Protein AF-B9TQN5-F1 (afdb_monomer_lite)

Structure (mmCIF, N/CA/C/O backbone):
data_AF-B9TQN5-F1
#
_entry.id   AF-B9TQN5-F1
#
loop_
_atom_site.group_PDB
_atom_site.id
_atom_site.type_symbol
_atom_site.label_atom_id
_atom_site.label_alt_id
_atom_site.label_comp_id
_atom_site.label_asym_id
_atom_site.label_entity_id
_atom_site.label_seq_id
_atom_site.pdbx_PDB_ins_code
_atom_site.Cartn_x
_atom_site.Cartn_y
_atom_site.Cartn_z
_atom_site.occupancy
_atom_site.B_iso_or_equiv
_atom_site.auth_seq_id
_atom_site.auth_comp_id
_atom_site.auth_asym_id
_atom_site.auth_atom_id
_atom_site.pdbx_PDB_model_num
ATOM 1 N N . MET A 1 1 ? 14.948 -3.535 -18.218 1.00 83.00 1 MET A N 1
ATOM 2 C CA . MET A 1 1 ? 16.090 -3.108 -19.067 1.00 83.00 1 MET A CA 1
ATOM 3 C C . MET A 1 1 ? 17.230 -4.094 -18.855 1.00 83.00 1 MET A C 1
ATOM 5 O O . MET A 1 1 ? 17.219 -4.751 -17.826 1.00 83.00 1 MET A O 1
ATOM 9 N N . ARG A 1 2 ? 18.187 -4.229 -19.776 1.00 84.50 2 ARG A N 1
ATOM 10 C CA . ARG A 1 2 ? 19.419 -4.992 -19.514 1.00 84.50 2 ARG A CA 1
ATOM 11 C C . ARG A 1 2 ? 20.577 -4.041 -19.217 1.00 84.50 2 ARG A C 1
ATOM 13 O O . ARG A 1 2 ? 20.604 -2.950 -19.781 1.00 84.50 2 ARG A O 1
ATOM 20 N N . TYR A 1 3 ? 21.504 -4.448 -18.359 1.00 86.38 3 TYR A N 1
ATOM 21 C CA . TYR A 1 3 ? 22.725 -3.712 -18.038 1.00 86.38 3 TYR A CA 1
ATOM 22 C C . TYR A 1 3 ? 23.927 -4.662 -17.999 1.00 86.38 3 TYR A C 1
ATOM 24 O O . TYR A 1 3 ? 23.761 -5.867 -17.809 1.00 86.38 3 TYR A O 1
ATOM 32 N N . THR A 1 4 ? 25.128 -4.123 -18.201 1.00 81.00 4 THR A N 1
ATOM 33 C CA . THR A 1 4 ? 26.372 -4.883 -18.051 1.00 81.00 4 THR A CA 1
ATOM 34 C C . THR A 1 4 ? 26.763 -4.894 -16.581 1.00 81.00 4 THR A C 1
ATOM 36 O O . THR A 1 4 ? 26.950 -3.829 -15.987 1.00 81.00 4 THR A O 1
ATOM 39 N N . ASP A 1 5 ? 26.875 -6.074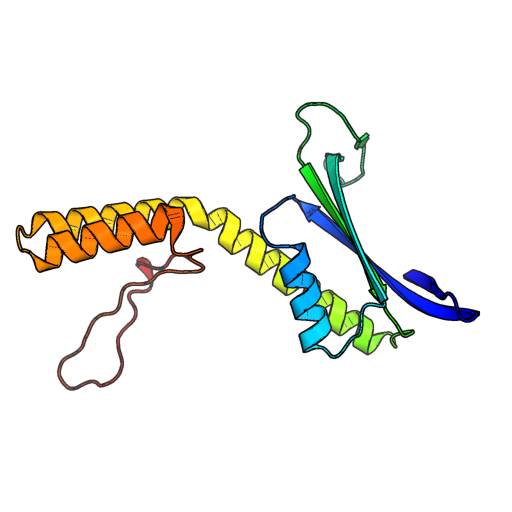 -15.982 1.00 77.31 5 ASP A N 1
ATOM 40 C CA . ASP A 1 5 ? 27.309 -6.197 -14.597 1.00 77.31 5 ASP A CA 1
ATOM 41 C C . ASP A 1 5 ? 28.820 -5.922 -14.440 1.00 77.31 5 ASP A C 1
ATOM 43 O O . ASP A 1 5 ? 29.579 -5.814 -15.407 1.00 77.31 5 ASP A O 1
ATOM 47 N N . GLY A 1 6 ? 29.287 -5.825 -13.191 1.00 70.25 6 GLY A N 1
ATOM 48 C CA . GLY A 1 6 ? 30.711 -5.637 -12.883 1.00 70.25 6 GLY A CA 1
ATOM 49 C C . GLY A 1 6 ? 31.612 -6.822 -13.270 1.00 70.25 6 GLY A C 1
ATOM 50 O O . GLY A 1 6 ? 32.816 -6.764 -13.030 1.00 70.25 6 GLY A O 1
ATOM 51 N N . ARG A 1 7 ? 31.049 -7.898 -13.837 1.00 72.44 7 ARG A N 1
ATOM 52 C CA . ARG A 1 7 ? 31.740 -9.106 -14.308 1.00 72.44 7 ARG A CA 1
ATOM 53 C C . ARG A 1 7 ? 31.661 -9.264 -15.835 1.00 72.44 7 ARG A C 1
ATOM 55 O O . ARG A 1 7 ? 32.038 -10.318 -16.342 1.00 72.44 7 ARG A O 1
ATOM 62 N N . CYS A 1 8 ? 31.222 -8.232 -16.564 1.00 63.06 8 CYS A N 1
ATOM 63 C CA . CYS A 1 8 ? 31.017 -8.235 -18.019 1.00 63.06 8 CYS A CA 1
ATOM 64 C C . CYS A 1 8 ? 29.928 -9.208 -18.523 1.00 63.06 8 CYS A C 1
ATOM 66 O O . CYS A 1 8 ? 29.886 -9.514 -19.716 1.00 63.06 8 CYS A O 1
ATOM 68 N N . GLY A 1 9 ? 29.043 -9.680 -17.645 1.00 76.75 9 GLY A N 1
ATOM 69 C CA . GLY A 1 9 ? 27.816 -10.393 -17.987 1.00 76.75 9 GLY A CA 1
ATOM 70 C C . GLY A 1 9 ? 26.654 -9.435 -18.257 1.00 76.75 9 GLY A C 1
ATOM 71 O O . GLY A 1 9 ? 26.669 -8.275 -17.845 1.00 76.75 9 GLY A O 1
ATOM 72 N N . MET A 1 10 ? 25.635 -9.916 -18.971 1.00 84.44 10 MET A N 1
ATOM 73 C CA . MET A 1 10 ? 24.363 -9.202 -19.109 1.00 84.44 10 MET A CA 1
ATOM 74 C C . MET A 1 10 ? 23.461 -9.563 -17.930 1.00 84.44 10 MET A C 1
ATOM 76 O O . MET A 1 10 ? 23.304 -10.742 -17.622 1.00 84.44 10 MET A O 1
ATOM 80 N N . SER A 1 11 ? 22.844 -8.555 -17.321 1.00 88.81 11 SER A N 1
ATOM 81 C CA . SER A 1 11 ? 21.907 -8.714 -16.207 1.00 88.81 11 SER A CA 1
ATOM 82 C C . SER A 1 11 ? 20.676 -7.836 -16.407 1.00 88.81 11 SER A C 1
ATOM 84 O O . SER A 1 11 ? 20.688 -6.868 -17.173 1.00 88.81 11 SER A O 1
ATOM 86 N N . THR A 1 12 ? 19.583 -8.157 -15.720 1.00 92.75 12 THR A N 1
ATOM 87 C CA . THR A 1 12 ? 18.345 -7.376 -15.795 1.00 92.75 12 THR A CA 1
ATOM 88 C C . THR A 1 12 ? 18.325 -6.251 -14.752 1.00 92.75 12 THR A C 1
ATOM 90 O O . THR A 1 12 ? 18.679 -6.437 -13.594 1.00 92.75 12 THR A O 1
ATOM 93 N N . ALA A 1 13 ? 17.871 -5.065 -15.152 1.00 93.25 13 ALA A N 1
ATOM 94 C CA . ALA A 1 13 ? 17.567 -3.935 -14.279 1.00 93.25 13 ALA A CA 1
ATOM 95 C C . ALA A 1 13 ? 16.072 -3.594 -14.349 1.00 93.25 13 ALA A C 1
ATOM 97 O O . ALA A 1 13 ? 15.497 -3.475 -15.443 1.00 93.25 13 ALA A O 1
ATOM 98 N N . LEU A 1 14 ? 15.463 -3.400 -13.181 1.00 94.12 14 LEU A N 1
ATOM 99 C CA . LEU A 1 14 ? 14.068 -3.011 -13.008 1.00 94.12 14 LEU A CA 1
ATOM 100 C C . LEU A 1 14 ? 14.010 -1.607 -12.403 1.00 94.12 14 LEU A C 1
ATOM 102 O O . LEU A 1 14 ? 14.505 -1.387 -11.303 1.00 94.12 14 LEU A O 1
ATOM 106 N N . LEU A 1 15 ? 13.400 -0.670 -13.127 1.00 94.88 15 LEU A N 1
ATOM 107 C CA . LEU A 1 15 ? 13.085 0.662 -12.621 1.00 94.88 15 LEU A CA 1
ATOM 108 C C . LEU A 1 15 ? 11.593 0.712 -12.302 1.00 94.88 15 LEU A C 1
ATOM 110 O O . LEU A 1 15 ? 10.765 0.493 -13.186 1.00 94.88 15 LEU A O 1
ATOM 114 N N . ILE A 1 16 ? 11.275 0.998 -11.048 1.00 94.19 16 ILE A N 1
ATOM 115 C CA . ILE A 1 16 ? 9.917 1.107 -10.533 1.00 94.19 16 ILE A CA 1
ATOM 116 C C . ILE A 1 16 ? 9.672 2.580 -10.225 1.00 94.19 16 ILE A C 1
ATOM 118 O O . ILE A 1 16 ? 10.462 3.203 -9.516 1.00 94.19 16 ILE A O 1
ATOM 122 N N . LEU A 1 17 ? 8.595 3.127 -10.784 1.00 93.00 17 LEU A N 1
ATOM 123 C CA . LEU A 1 17 ? 8.129 4.480 -10.506 1.00 93.00 17 LEU A CA 1
ATOM 124 C C . LEU A 1 17 ? 6.773 4.363 -9.826 1.00 93.00 17 LEU A C 1
ATOM 126 O O . LEU A 1 17 ? 5.869 3.735 -10.380 1.00 93.00 17 LEU A O 1
ATOM 130 N N . ASN A 1 18 ? 6.647 4.941 -8.641 1.00 91.56 18 ASN A N 1
ATOM 131 C CA . ASN A 1 18 ? 5.419 4.915 -7.861 1.00 91.56 18 ASN A CA 1
ATOM 132 C C . ASN A 1 18 ? 5.223 6.264 -7.168 1.00 91.56 18 ASN A C 1
ATOM 134 O O . ASN A 1 18 ? 6.195 6.974 -6.928 1.00 91.56 18 ASN A O 1
ATOM 138 N N . GLU A 1 19 ? 3.989 6.605 -6.809 1.00 91.06 19 GLU A N 1
ATOM 139 C CA . GLU A 1 19 ? 3.752 7.687 -5.847 1.00 91.06 19 GLU A CA 1
ATOM 140 C C . GLU A 1 19 ? 4.488 7.375 -4.535 1.00 91.06 19 GLU A C 1
ATOM 142 O O . GLU A 1 19 ? 4.603 6.204 -4.150 1.00 91.06 19 GLU A O 1
ATOM 147 N N . ASP A 1 20 ? 5.057 8.389 -3.886 1.00 91.06 20 ASP A N 1
ATOM 148 C CA . ASP A 1 20 ? 5.781 8.175 -2.638 1.00 91.06 20 ASP A CA 1
ATOM 149 C C . ASP A 1 20 ? 4.820 7.767 -1.519 1.00 91.06 20 ASP A C 1
ATOM 151 O O . ASP A 1 20 ? 3.834 8.443 -1.237 1.00 91.06 20 ASP A O 1
ATOM 155 N N . MET A 1 21 ? 5.108 6.626 -0.900 1.00 89.25 21 MET A N 1
ATOM 156 C CA . MET A 1 21 ? 4.351 6.099 0.228 1.00 89.25 21 MET A CA 1
ATOM 157 C C . MET A 1 21 ? 5.257 5.209 1.091 1.00 89.25 21 MET A C 1
ATOM 159 O O . MET A 1 21 ? 6.270 4.688 0.603 1.00 89.25 21 MET A O 1
ATOM 163 N N . PRO A 1 22 ? 4.911 5.006 2.373 1.00 86.19 22 PRO A N 1
ATOM 164 C CA . PRO A 1 22 ? 5.699 4.176 3.275 1.00 86.19 22 PRO A CA 1
ATOM 165 C C . PRO A 1 22 ? 5.905 2.737 2.766 1.00 86.19 22 PRO A C 1
ATOM 167 O O . PRO A 1 22 ? 5.066 2.168 2.070 1.00 86.19 22 PRO A O 1
ATOM 170 N N . TYR A 1 23 ? 7.028 2.129 3.159 1.00 84.81 23 TYR A N 1
ATOM 171 C CA . TYR A 1 23 ? 7.340 0.695 3.003 1.00 84.81 23 TYR A CA 1
ATOM 172 C C . TYR A 1 23 ? 7.526 0.149 1.574 1.00 84.81 23 TYR A C 1
ATOM 174 O O . TYR A 1 23 ? 7.711 -1.060 1.410 1.00 84.81 23 TYR A O 1
ATOM 182 N N . LEU A 1 24 ? 7.542 0.990 0.533 1.00 89.44 24 LEU A N 1
ATOM 183 C CA . LEU A 1 24 ? 7.697 0.532 -0.858 1.00 89.44 24 LEU A CA 1
ATOM 184 C C . LEU A 1 24 ? 8.980 -0.272 -1.103 1.00 89.44 24 LEU A C 1
ATOM 186 O O . LEU A 1 24 ? 8.928 -1.376 -1.644 1.00 89.44 24 LEU A O 1
ATOM 190 N N . VAL A 1 25 ? 10.134 0.272 -0.703 1.00 91.19 25 VAL A N 1
ATOM 191 C CA . VAL A 1 25 ? 11.446 -0.336 -0.982 1.00 91.19 25 VAL A CA 1
ATOM 192 C C . VAL A 1 25 ? 11.539 -1.727 -0.355 1.00 91.19 25 VAL A C 1
ATOM 194 O O . VAL A 1 25 ? 11.867 -2.692 -1.048 1.00 91.19 25 VAL A O 1
ATOM 197 N N . ASP A 1 26 ? 11.186 -1.849 0.926 1.00 91.44 26 ASP A N 1
ATOM 198 C CA . ASP A 1 26 ? 11.200 -3.129 1.636 1.00 91.44 26 ASP A CA 1
ATOM 199 C C . ASP A 1 26 ? 10.225 -4.128 1.012 1.00 91.44 26 ASP A C 1
ATOM 201 O O . ASP A 1 26 ? 10.571 -5.295 0.811 1.00 91.44 26 ASP A O 1
ATOM 205 N N . SER A 1 27 ? 9.040 -3.664 0.613 1.00 92.31 27 SER A N 1
ATOM 206 C CA . SER A 1 27 ? 8.035 -4.506 -0.033 1.00 92.31 27 SER A CA 1
ATOM 207 C C . SER A 1 27 ? 8.526 -5.051 -1.383 1.00 92.31 27 SER A C 1
ATOM 209 O O . SER A 1 27 ? 8.358 -6.240 -1.671 1.00 92.31 27 SER A O 1
ATOM 211 N N . PHE A 1 28 ? 9.218 -4.240 -2.191 1.00 94.00 28 PHE A N 1
ATOM 212 C CA . PHE A 1 28 ? 9.834 -4.698 -3.442 1.00 94.00 28 PHE A CA 1
ATOM 213 C C . PHE A 1 28 ? 10.978 -5.685 -3.201 1.00 94.00 28 PHE A C 1
ATOM 215 O O . PHE A 1 28 ? 11.062 -6.713 -3.879 1.00 94.00 28 PHE A O 1
ATOM 222 N N . VAL A 1 29 ? 11.827 -5.430 -2.203 1.00 93.44 29 VAL A N 1
ATOM 223 C CA . VAL A 1 29 ? 12.894 -6.360 -1.804 1.00 93.44 29 VAL A CA 1
ATOM 224 C C . VAL A 1 29 ? 12.308 -7.697 -1.346 1.00 93.44 29 VAL A C 1
ATOM 226 O O . VAL A 1 29 ? 12.810 -8.759 -1.724 1.00 93.44 29 VAL A O 1
ATOM 229 N N . MET A 1 30 ? 11.221 -7.679 -0.574 1.00 92.38 30 MET A N 1
ATOM 230 C CA . MET A 1 30 ? 10.516 -8.889 -0.152 1.00 92.38 30 MET A CA 1
ATOM 231 C C . MET A 1 30 ? 9.896 -9.642 -1.333 1.00 92.38 30 MET A C 1
ATOM 233 O O . MET A 1 30 ? 9.986 -10.872 -1.378 1.00 92.38 30 MET A O 1
ATOM 237 N N . ALA A 1 31 ? 9.317 -8.937 -2.309 1.00 93.75 31 ALA A N 1
ATOM 238 C CA . ALA A 1 31 ? 8.774 -9.544 -3.522 1.00 93.75 31 ALA A CA 1
ATOM 239 C C . ALA A 1 31 ? 9.861 -10.265 -4.337 1.00 93.75 31 ALA A C 1
ATOM 241 O O . ALA A 1 31 ? 9.677 -11.427 -4.709 1.00 93.75 31 ALA A O 1
ATOM 242 N N . LEU A 1 32 ? 11.018 -9.618 -4.528 1.00 93.62 32 LEU A N 1
ATOM 243 C CA . LEU A 1 32 ? 12.192 -10.201 -5.187 1.00 93.62 32 LEU A CA 1
ATOM 244 C C . LEU A 1 32 ? 12.666 -11.466 -4.460 1.00 93.62 32 LEU A C 1
ATOM 246 O O . LEU A 1 32 ? 12.764 -12.538 -5.062 1.00 93.62 32 LEU A O 1
ATOM 250 N N . ARG A 1 33 ? 12.846 -11.384 -3.133 1.00 92.56 33 ARG A N 1
ATOM 251 C CA . ARG A 1 33 ? 13.241 -12.531 -2.296 1.00 92.56 33 ARG A CA 1
ATOM 252 C C . ARG A 1 33 ? 12.248 -13.687 -2.383 1.00 92.56 33 ARG A C 1
ATOM 254 O O . ARG A 1 33 ? 12.660 -14.841 -2.473 1.00 92.56 33 ARG A O 1
ATOM 261 N N . ARG A 1 34 ? 10.941 -13.405 -2.392 1.00 91.56 34 ARG A N 1
ATOM 262 C CA . ARG A 1 34 ? 9.893 -14.433 -2.502 1.00 91.56 34 ARG A CA 1
ATOM 263 C C . ARG A 1 34 ? 9.913 -15.140 -3.858 1.00 91.56 34 ARG A C 1
ATOM 265 O O . ARG A 1 34 ? 9.512 -16.297 -3.928 1.00 91.56 34 ARG A O 1
ATOM 272 N N . GLN A 1 35 ? 10.364 -14.469 -4.917 1.00 90.62 35 GLN A N 1
ATOM 273 C CA . GLN A 1 35 ? 10.602 -15.077 -6.233 1.00 90.62 35 GLN A CA 1
ATOM 274 C C . GLN A 1 35 ? 11.997 -15.694 -6.377 1.00 90.62 35 GLN A C 1
ATOM 276 O O . GLN A 1 35 ? 12.315 -16.204 -7.441 1.00 90.62 35 GLN A O 1
ATOM 281 N N . ARG A 1 36 ? 12.809 -15.702 -5.308 1.00 92.38 36 ARG A N 1
ATOM 282 C CA . ARG A 1 36 ? 14.205 -16.174 -5.312 1.00 92.38 36 ARG A CA 1
ATOM 283 C C . ARG A 1 36 ? 15.111 -15.406 -6.282 1.00 92.38 36 ARG A C 1
ATOM 285 O O . ARG A 1 36 ? 16.181 -15.895 -6.616 1.00 92.38 36 ARG A O 1
ATOM 292 N N . VAL A 1 37 ? 14.715 -14.191 -6.660 1.00 93.00 37 VAL A N 1
ATOM 293 C CA . VAL A 1 37 ? 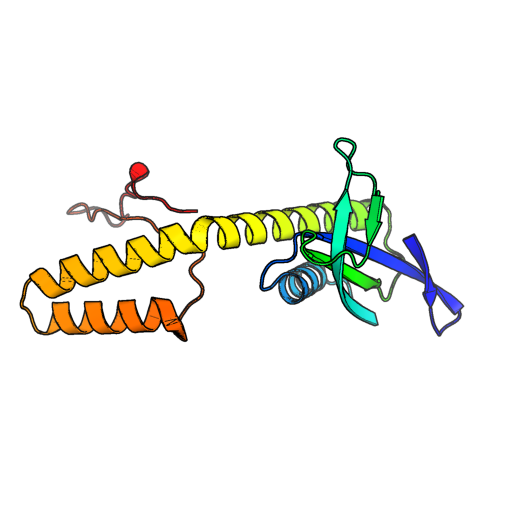15.511 -13.297 -7.502 1.00 93.00 37 VAL A CA 1
ATOM 294 C C . VAL A 1 37 ? 16.456 -12.504 -6.607 1.00 93.00 37 VAL A C 1
ATOM 296 O O . VAL A 1 37 ? 16.026 -11.817 -5.675 1.00 93.00 37 VAL A O 1
ATOM 299 N N . VAL A 1 38 ? 17.754 -12.592 -6.884 1.00 91.81 38 VAL A N 1
ATOM 300 C CA . VAL A 1 38 ? 18.779 -11.866 -6.126 1.00 91.81 38 VAL A CA 1
ATOM 301 C C . VAL A 1 38 ? 18.963 -10.472 -6.719 1.00 91.81 38 VAL A C 1
ATOM 303 O O . VAL A 1 38 ? 19.244 -10.326 -7.907 1.00 91.81 38 VAL A O 1
ATOM 306 N N . ALA A 1 39 ? 18.843 -9.440 -5.883 1.00 92.50 39 ALA A N 1
ATOM 307 C CA . ALA A 1 39 ? 19.225 -8.080 -6.245 1.00 92.50 39 ALA A CA 1
ATOM 308 C C . ALA A 1 39 ? 20.689 -7.828 -5.857 1.00 92.50 39 ALA A C 1
ATOM 310 O O . ALA A 1 39 ? 21.053 -7.930 -4.687 1.00 92.50 39 ALA A O 1
ATOM 311 N N . SER A 1 40 ? 21.514 -7.474 -6.838 1.00 91.69 40 SER A N 1
ATOM 312 C CA . SER A 1 40 ? 22.892 -7.004 -6.654 1.00 91.69 40 SER A CA 1
ATOM 313 C C . SER A 1 40 ? 22.947 -5.602 -6.047 1.00 91.69 40 SER A C 1
ATOM 315 O O . SER A 1 40 ? 23.930 -5.239 -5.408 1.00 91.69 40 SER A O 1
ATOM 317 N N . GLY A 1 41 ? 21.900 -4.804 -6.255 1.00 92.56 41 GLY A N 1
ATOM 318 C CA . GLY A 1 41 ? 21.790 -3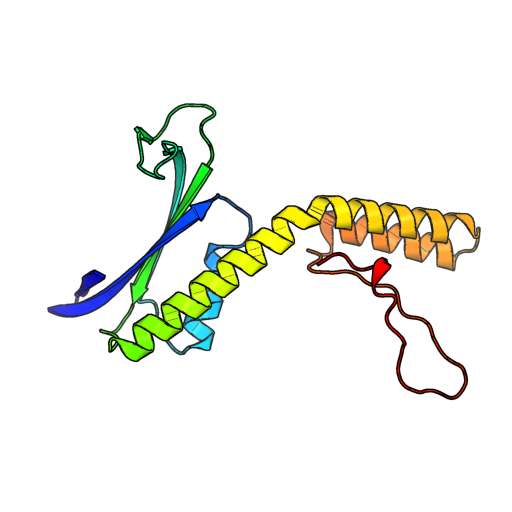.463 -5.700 1.00 92.56 41 GLY A CA 1
ATOM 319 C C . GLY A 1 41 ? 20.363 -2.947 -5.774 1.00 92.56 41 GLY A C 1
ATOM 320 O O . GLY A 1 41 ? 19.641 -3.226 -6.730 1.00 92.56 41 GLY A O 1
ATOM 321 N N . VAL A 1 42 ? 19.969 -2.187 -4.759 1.00 94.94 42 VAL A N 1
ATOM 322 C CA . VAL A 1 42 ? 18.699 -1.465 -4.719 1.00 94.94 42 VAL A CA 1
ATOM 323 C C . VAL A 1 42 ? 19.023 -0.025 -4.370 1.00 94.94 42 VAL A C 1
ATOM 325 O O . VAL A 1 42 ? 19.674 0.236 -3.361 1.00 94.94 42 VAL A O 1
ATOM 328 N N . MET A 1 43 ? 18.621 0.897 -5.233 1.00 95.25 43 MET A N 1
ATOM 329 C CA . MET A 1 43 ? 18.788 2.333 -5.031 1.00 95.25 43 MET A CA 1
ATOM 330 C C . MET A 1 43 ? 17.414 2.976 -5.073 1.00 95.25 43 MET A C 1
ATOM 332 O O . MET A 1 43 ? 16.611 2.646 -5.945 1.00 95.25 43 MET A O 1
ATOM 336 N N . ASN A 1 44 ? 17.154 3.898 -4.155 1.00 93.81 44 ASN A N 1
ATOM 337 C CA . ASN A 1 44 ? 15.913 4.651 -4.122 1.00 93.81 44 ASN A CA 1
ATOM 338 C C . ASN A 1 44 ? 16.185 6.157 -4.098 1.00 93.81 44 ASN A C 1
ATOM 340 O O . ASN A 1 44 ? 17.146 6.619 -3.485 1.00 93.81 44 ASN A O 1
ATOM 344 N N . ALA A 1 45 ? 15.318 6.916 -4.759 1.00 94.44 45 ALA A N 1
ATOM 345 C CA . ALA A 1 45 ? 15.281 8.367 -4.689 1.00 94.44 45 ALA A CA 1
ATOM 346 C C . ALA A 1 45 ? 13.823 8.823 -4.643 1.00 94.44 45 ALA A C 1
ATOM 348 O O . ALA A 1 45 ? 13.000 8.334 -5.413 1.00 94.44 45 ALA A O 1
ATOM 349 N N . VAL A 1 46 ? 13.514 9.764 -3.754 1.00 95.12 46 VAL A N 1
ATOM 350 C CA . VAL A 1 46 ? 12.202 10.415 -3.703 1.00 95.12 46 VAL A CA 1
ATOM 351 C C . VAL A 1 46 ? 12.347 11.784 -4.346 1.00 95.12 46 VAL A C 1
ATOM 353 O O . VAL A 1 46 ? 13.210 12.568 -3.947 1.00 95.12 46 VAL A O 1
ATOM 356 N N . LEU A 1 47 ? 11.548 12.051 -5.374 1.00 94.56 47 LEU A N 1
ATOM 357 C CA . LEU A 1 47 ? 11.660 13.249 -6.198 1.00 94.56 47 LEU A CA 1
ATOM 358 C C . LEU A 1 47 ? 10.295 13.944 -6.303 1.00 94.56 47 LEU A C 1
ATOM 360 O O . LEU A 1 47 ? 9.304 13.266 -6.562 1.00 94.56 47 LEU A O 1
ATOM 364 N N . PRO A 1 48 ? 10.217 15.281 -6.173 1.00 95.94 48 PRO A N 1
ATOM 365 C CA . PRO A 1 48 ? 9.027 16.029 -6.564 1.00 95.94 48 PRO A CA 1
ATOM 366 C C . PRO A 1 48 ? 8.882 15.979 -8.086 1.00 95.94 48 PRO A C 1
ATOM 368 O O . PRO A 1 48 ? 9.773 16.441 -8.806 1.00 95.94 48 PRO A O 1
ATOM 371 N N . VAL A 1 49 ? 7.787 15.419 -8.587 1.00 95.56 49 VAL A N 1
ATOM 372 C CA . VAL A 1 49 ? 7.548 15.217 -10.019 1.00 95.56 49 VAL A CA 1
ATOM 373 C C . VAL A 1 49 ? 6.143 15.674 -10.373 1.00 95.56 49 VAL A C 1
ATOM 375 O O . VAL A 1 49 ? 5.160 15.307 -9.736 1.00 95.56 49 VAL A O 1
ATOM 378 N N . ARG A 1 50 ? 6.036 16.477 -11.432 1.00 94.12 50 ARG A N 1
ATOM 379 C CA . ARG A 1 50 ? 4.751 16.862 -12.016 1.00 94.12 50 ARG A CA 1
ATOM 380 C C . ARG A 1 50 ? 4.577 16.151 -13.350 1.00 94.12 50 ARG A C 1
ATOM 382 O O . ARG A 1 50 ? 5.475 16.192 -14.199 1.00 94.12 50 ARG A O 1
ATOM 389 N N . ARG A 1 51 ? 3.411 15.533 -13.544 1.00 93.81 51 ARG A N 1
ATOM 390 C CA . ARG A 1 51 ? 3.005 14.866 -14.790 1.00 93.81 51 ARG A CA 1
ATOM 391 C C . ARG A 1 51 ? 1.824 15.578 -15.449 1.00 93.81 51 ARG A C 1
ATOM 393 O O . ARG A 1 51 ? 1.059 16.256 -14.769 1.00 93.81 51 ARG A O 1
ATOM 400 N N . ASP A 1 52 ? 1.710 15.462 -16.770 1.00 92.44 52 ASP A N 1
ATOM 401 C CA . ASP A 1 52 ? 0.513 15.874 -17.512 1.00 92.44 52 ASP A CA 1
ATOM 402 C C . ASP A 1 52 ? -0.616 14.828 -17.393 1.00 92.44 52 ASP A C 1
ATOM 404 O O . ASP A 1 52 ? -0.420 13.737 -16.856 1.00 92.44 52 ASP A O 1
ATOM 408 N N . GLU A 1 53 ? -1.802 15.136 -17.928 1.00 90.94 53 GLU A N 1
ATOM 409 C CA . GLU A 1 53 ? -2.944 14.201 -17.961 1.00 90.94 53 GLU A CA 1
ATOM 410 C C . GLU A 1 53 ? -2.659 12.916 -18.762 1.00 90.94 53 GLU A C 1
ATOM 412 O O . GLU A 1 53 ? -3.332 11.905 -18.581 1.00 90.94 53 GLU A O 1
ATOM 417 N N . ALA A 1 54 ? -1.645 12.931 -19.633 1.00 91.62 54 ALA A N 1
ATOM 418 C CA . ALA A 1 54 ? -1.183 11.764 -20.379 1.00 91.62 54 ALA A CA 1
ATOM 419 C C . ALA A 1 54 ? -0.098 10.963 -19.624 1.00 91.62 54 ALA A C 1
ATOM 421 O O . ALA A 1 54 ? 0.461 10.016 -20.180 1.00 91.62 54 ALA A O 1
ATOM 422 N N . GLY A 1 55 ? 0.223 11.332 -18.378 1.00 86.94 55 GLY A N 1
ATOM 423 C CA . GLY A 1 55 ? 1.214 10.668 -17.531 1.00 86.94 55 GLY A CA 1
ATOM 424 C C . GLY A 1 55 ? 2.675 10.976 -17.881 1.00 86.94 55 GLY A C 1
ATOM 425 O O . GLY A 1 55 ? 3.581 10.327 -17.349 1.00 86.94 55 GLY A O 1
ATOM 426 N N . ARG A 1 56 ? 2.947 11.949 -18.758 1.00 91.31 56 ARG A N 1
ATOM 427 C CA . ARG A 1 56 ? 4.307 12.364 -19.132 1.00 91.31 56 ARG A CA 1
ATOM 428 C C . ARG A 1 56 ? 4.871 13.331 -18.103 1.00 91.31 56 ARG A C 1
ATOM 430 O O . ARG A 1 56 ? 4.180 14.240 -17.659 1.00 91.31 56 ARG A O 1
ATOM 437 N N . VAL A 1 57 ? 6.145 13.159 -17.759 1.00 92.19 57 VAL A N 1
ATOM 438 C CA . VAL A 1 57 ? 6.855 14.069 -16.851 1.00 92.19 57 VAL A CA 1
ATOM 439 C C . VAL A 1 57 ? 7.014 15.430 -17.524 1.00 92.19 57 VAL A C 1
ATOM 441 O O . VAL A 1 57 ? 7.588 15.524 -18.607 1.00 92.19 57 VAL A O 1
ATOM 444 N N . VAL A 1 58 ? 6.511 16.474 -16.870 1.00 94.50 58 VAL A N 1
ATOM 445 C CA . VAL A 1 58 ? 6.573 17.864 -17.348 1.00 94.50 58 VAL A CA 1
ATOM 446 C C . VAL A 1 58 ? 7.520 18.729 -16.521 1.00 94.50 58 VAL A C 1
ATOM 448 O O . VAL A 1 58 ? 8.037 19.711 -17.045 1.00 94.50 58 VAL A O 1
ATOM 451 N N . ALA A 1 59 ? 7.780 18.366 -15.261 1.00 92.56 59 ALA A N 1
ATOM 452 C CA . ALA A 1 59 ? 8.783 19.011 -14.417 1.00 92.56 59 ALA A CA 1
ATOM 453 C C . ALA A 1 59 ? 9.267 18.079 -13.295 1.00 92.56 59 ALA A C 1
ATOM 455 O O . ALA A 1 59 ? 8.535 17.187 -12.862 1.00 92.56 59 ALA A O 1
ATOM 456 N N . VAL A 1 60 ? 10.494 18.310 -12.819 1.00 93.62 60 VAL A N 1
ATOM 457 C CA . VAL A 1 60 ? 11.124 17.591 -11.698 1.00 93.62 60 VAL A CA 1
ATOM 458 C C . VAL A 1 60 ? 11.794 18.610 -10.775 1.00 93.62 60 VAL A C 1
ATOM 460 O O . VAL A 1 60 ? 12.471 19.517 -11.254 1.00 93.62 60 VAL A O 1
ATOM 463 N N . GLY A 1 61 ? 11.616 18.461 -9.462 1.00 92.62 61 GLY A N 1
ATOM 464 C CA . GLY A 1 61 ? 12.208 19.333 -8.441 1.00 92.62 61 GLY A CA 1
ATOM 465 C C . GLY A 1 61 ? 11.437 20.629 -8.169 1.00 92.62 61 GLY A C 1
ATOM 466 O O . GLY A 1 61 ? 11.943 21.495 -7.459 1.00 92.62 61 GLY A O 1
ATOM 467 N N . GLU A 1 62 ? 10.223 20.777 -8.708 1.00 92.81 62 GLU A N 1
ATOM 468 C CA . GLU A 1 62 ? 9.338 21.896 -8.367 1.00 92.81 62 GLU A CA 1
ATOM 469 C C . GLU A 1 62 ? 8.854 21.767 -6.913 1.00 92.81 62 GLU A C 1
ATOM 471 O O . GLU A 1 62 ? 8.362 20.719 -6.489 1.00 92.81 62 GLU A O 1
ATOM 476 N N . ALA A 1 63 ? 8.980 22.846 -6.138 1.00 89.81 63 ALA A N 1
ATOM 477 C CA . ALA A 1 63 ? 8.491 22.876 -4.765 1.00 89.81 63 ALA A CA 1
ATOM 478 C C . ALA A 1 63 ? 6.962 22.705 -4.733 1.00 89.81 63 ALA A C 1
ATOM 480 O O . ALA A 1 63 ? 6.240 23.407 -5.437 1.00 89.81 63 ALA A O 1
ATOM 481 N N . GLY A 1 64 ? 6.476 21.780 -3.901 1.00 88.81 64 GLY A N 1
ATOM 482 C CA . GLY A 1 64 ? 5.047 21.472 -3.778 1.00 88.81 64 GLY A CA 1
ATOM 483 C C . GLY A 1 64 ? 4.490 20.531 -4.853 1.00 88.81 64 GLY A C 1
ATOM 484 O O . GLY A 1 64 ? 3.296 20.241 -4.819 1.00 88.81 64 GLY A O 1
ATOM 485 N N . ALA A 1 65 ? 5.315 20.037 -5.784 1.00 92.31 65 ALA A N 1
ATOM 486 C CA . ALA A 1 65 ? 4.904 18.955 -6.677 1.00 92.31 65 ALA A CA 1
ATOM 487 C C . ALA A 1 65 ? 4.714 17.635 -5.897 1.00 92.31 65 ALA A C 1
ATOM 489 O O . ALA A 1 65 ? 5.402 17.429 -4.890 1.00 92.31 65 ALA A O 1
ATOM 490 N N . PRO A 1 66 ? 3.822 16.734 -6.357 1.00 92.62 66 PRO A N 1
ATOM 491 C CA . PRO A 1 66 ? 3.680 15.397 -5.785 1.00 92.62 66 PRO A CA 1
ATOM 492 C C . PRO A 1 66 ? 5.020 14.660 -5.727 1.00 92.62 66 PRO A C 1
ATOM 494 O O . PRO A 1 66 ? 5.847 14.787 -6.631 1.00 92.62 66 PRO A O 1
ATOM 497 N N . LEU A 1 67 ? 5.242 13.901 -4.657 1.00 94.56 67 LEU A N 1
ATOM 498 C CA . LEU A 1 67 ? 6.454 13.106 -4.494 1.00 94.56 67 LEU A CA 1
ATOM 499 C C . LEU A 1 67 ? 6.279 11.751 -5.183 1.00 94.56 67 LEU A C 1
ATOM 501 O O . LEU A 1 67 ? 5.281 11.061 -4.990 1.00 94.56 67 LEU A O 1
ATOM 505 N N . GLU A 1 68 ? 7.276 11.363 -5.966 1.00 94.62 68 GLU A N 1
ATOM 506 C CA . GLU A 1 68 ? 7.375 10.047 -6.586 1.00 94.62 68 GLU A CA 1
ATOM 507 C C . GLU A 1 68 ? 8.607 9.312 -6.050 1.00 94.62 68 GLU A C 1
ATOM 509 O O . GLU A 1 68 ? 9.707 9.869 -5.968 1.00 94.62 68 GLU A O 1
ATOM 514 N N . SER A 1 69 ? 8.421 8.039 -5.715 1.00 94.75 69 SER A N 1
ATOM 515 C CA . SER A 1 69 ? 9.471 7.109 -5.323 1.00 94.75 69 SER A CA 1
ATOM 516 C C . SER A 1 69 ? 10.004 6.375 -6.552 1.00 94.75 69 SER A C 1
ATOM 518 O O . SER A 1 69 ? 9.293 5.621 -7.224 1.00 94.75 69 SER A O 1
ATOM 520 N N . TYR A 1 70 ? 11.281 6.602 -6.846 1.00 95.19 70 TYR A N 1
ATOM 521 C CA . TYR A 1 70 ? 12.025 5.942 -7.910 1.00 95.19 70 TYR A CA 1
ATOM 522 C C . TYR A 1 70 ? 12.890 4.859 -7.289 1.00 95.19 70 TYR A C 1
ATOM 524 O O . TYR A 1 70 ? 13.829 5.166 -6.556 1.00 95.19 70 TYR A O 1
ATOM 532 N N . VAL A 1 71 ? 12.607 3.599 -7.608 1.00 95.94 71 VAL A N 1
ATOM 533 C CA . VAL A 1 71 ? 13.367 2.454 -7.099 1.00 95.94 71 VAL A CA 1
ATOM 534 C C . VAL A 1 71 ? 14.017 1.718 -8.262 1.00 95.94 71 VAL A C 1
ATOM 536 O O . VAL A 1 71 ? 13.337 1.176 -9.132 1.00 95.94 71 VAL A O 1
ATOM 539 N N . LEU A 1 72 ? 15.347 1.694 -8.279 1.00 96.12 72 LEU A N 1
ATOM 540 C CA . LEU A 1 72 ? 16.145 0.934 -9.232 1.00 96.12 72 LEU A CA 1
ATOM 541 C C . LEU A 1 72 ? 16.668 -0.336 -8.562 1.00 96.12 72 LEU A C 1
ATOM 543 O O . LEU A 1 72 ? 17.507 -0.276 -7.663 1.00 96.12 72 LEU A O 1
ATOM 547 N N . CYS A 1 73 ? 16.214 -1.484 -9.052 1.00 95.00 73 CYS A N 1
ATOM 548 C CA . CYS A 1 73 ? 16.686 -2.802 -8.652 1.00 95.00 73 CYS A CA 1
ATOM 549 C C . CYS A 1 73 ? 17.589 -3.374 -9.750 1.00 95.00 73 CYS A C 1
ATOM 551 O O . CYS A 1 73 ? 17.141 -3.631 -10.870 1.00 95.00 73 CYS A O 1
ATOM 553 N N . LEU A 1 74 ? 18.859 -3.594 -9.425 1.00 94.25 74 LEU A N 1
ATOM 554 C CA . LEU A 1 74 ? 19.818 -4.297 -10.271 1.00 94.25 74 LEU A CA 1
ATOM 555 C C . LEU A 1 74 ? 19.792 -5.774 -9.896 1.00 94.25 74 LEU A C 1
ATOM 557 O O . LEU A 1 74 ? 20.140 -6.123 -8.769 1.00 94.25 74 LEU A O 1
ATOM 561 N N . LEU A 1 75 ? 19.351 -6.636 -10.806 1.00 93.88 75 LEU A N 1
ATOM 562 C CA . LEU A 1 75 ? 19.264 -8.074 -10.565 1.00 93.88 75 LEU A CA 1
ATOM 563 C C . LEU A 1 75 ? 20.613 -8.737 -10.849 1.00 93.88 75 LEU A C 1
ATOM 565 O O . LEU A 1 75 ? 21.395 -8.251 -11.661 1.00 93.88 75 LEU A O 1
ATOM 569 N N . ALA A 1 76 ? 20.906 -9.838 -10.165 1.00 90.19 76 ALA A N 1
ATOM 570 C CA . ALA A 1 76 ? 22.169 -10.558 -10.330 1.00 90.19 76 ALA A CA 1
ATOM 571 C C . ALA A 1 76 ? 22.257 -11.340 -11.649 1.00 90.19 76 ALA A C 1
ATOM 573 O O . ALA A 1 76 ? 23.354 -11.654 -12.101 1.00 90.19 76 ALA A O 1
ATOM 574 N N . GLU A 1 77 ? 21.121 -11.625 -12.280 1.00 88.38 77 GLU A N 1
ATOM 575 C CA . GLU A 1 77 ? 21.021 -12.454 -13.479 1.00 88.38 77 GLU A CA 1
ATOM 576 C C . GLU A 1 77 ? 20.172 -11.789 -14.571 1.00 88.38 77 GLU A C 1
ATOM 578 O O . GLU A 1 77 ? 19.449 -10.814 -14.329 1.00 88.38 77 GLU A O 1
ATOM 583 N N . ASP A 1 78 ? 20.301 -12.283 -15.803 1.00 90.88 78 ASP A N 1
ATOM 584 C CA . ASP A 1 78 ? 19.390 -11.941 -16.896 1.00 90.88 78 ASP A CA 1
ATOM 585 C C . ASP A 1 78 ? 18.176 -12.867 -16.823 1.00 90.88 78 ASP A C 1
ATOM 587 O O . ASP A 1 78 ? 18.301 -14.071 -17.039 1.00 90.88 78 ASP A O 1
ATOM 591 N N . LEU A 1 79 ? 17.012 -12.307 -16.492 1.00 89.44 79 LEU A N 1
ATOM 592 C CA . LEU A 1 79 ? 15.787 -13.090 -16.371 1.00 89.44 79 LEU A CA 1
ATOM 593 C C . LEU A 1 79 ? 15.195 -13.380 -17.757 1.00 89.44 79 LEU A C 1
ATOM 595 O O . LEU A 1 79 ? 15.125 -12.473 -18.598 1.00 89.44 79 LEU A O 1
ATOM 599 N N . PRO A 1 80 ? 14.697 -14.605 -18.002 1.00 91.69 80 PRO A N 1
ATOM 600 C CA . PRO A 1 80 ? 13.899 -14.880 -19.185 1.00 91.69 80 PRO A CA 1
ATOM 601 C C . PRO A 1 80 ? 12.580 -14.088 -19.139 1.00 91.69 80 PRO A C 1
ATOM 603 O O . PRO A 1 80 ? 12.121 -13.626 -18.091 1.00 91.69 80 PRO A O 1
ATOM 606 N N . GLN A 1 81 ? 11.978 -13.871 -20.311 1.00 90.94 81 GLN A N 1
ATOM 607 C CA . GLN A 1 81 ? 10.853 -12.941 -20.468 1.00 90.94 81 GLN A CA 1
ATOM 608 C C . GLN A 1 81 ? 9.626 -13.326 -19.624 1.00 90.94 81 GLN A C 1
ATOM 610 O O . GLN A 1 81 ? 8.921 -12.448 -19.123 1.00 90.94 81 GLN A O 1
ATOM 615 N N . ASP A 1 82 ? 9.347 -14.616 -19.485 1.00 93.88 82 ASP A N 1
ATOM 616 C CA . ASP A 1 82 ? 8.230 -15.151 -18.711 1.00 93.88 82 ASP A CA 1
ATOM 617 C C . ASP A 1 82 ? 8.419 -14.931 -17.205 1.00 93.88 82 ASP A C 1
ATOM 619 O O . ASP A 1 82 ? 7.506 -14.431 -16.545 1.00 93.88 82 ASP A O 1
ATOM 623 N N . GLU A 1 83 ? 9.610 -15.208 -16.672 1.00 92.88 83 GLU A N 1
ATOM 624 C CA . GLU A 1 83 ? 9.942 -14.934 -15.268 1.00 92.88 83 GLU A CA 1
ATOM 625 C C . GLU A 1 83 ? 9.932 -13.432 -14.967 1.00 92.88 83 GLU A C 1
ATOM 627 O O . GLU A 1 83 ? 9.381 -12.999 -13.952 1.00 92.88 83 GLU A O 1
ATOM 632 N N . LEU A 1 84 ? 10.469 -12.614 -15.879 1.00 92.69 84 LEU A N 1
ATOM 633 C CA . LEU A 1 84 ? 10.421 -11.159 -15.758 1.00 92.69 84 LEU A CA 1
ATOM 634 C C . LEU A 1 84 ? 8.976 -10.641 -15.738 1.00 92.69 84 LEU A C 1
ATOM 636 O O . LEU A 1 84 ? 8.656 -9.754 -14.948 1.00 92.69 84 LEU A O 1
ATOM 640 N N . SER A 1 85 ? 8.095 -11.200 -16.570 1.00 93.75 85 SER A N 1
ATOM 641 C CA . SER A 1 85 ? 6.679 -10.812 -16.609 1.00 93.75 85 SER A CA 1
ATOM 642 C C . SER A 1 85 ? 5.979 -11.146 -15.288 1.00 93.75 85 SER A C 1
ATOM 644 O O . SER A 1 85 ? 5.318 -10.284 -14.711 1.00 93.75 85 SER A O 1
ATOM 646 N N . GLN A 1 86 ? 6.207 -12.347 -14.747 1.00 93.88 86 GLN A N 1
ATOM 647 C CA . GLN A 1 86 ? 5.680 -12.747 -13.436 1.00 93.88 86 GLN A CA 1
ATOM 648 C C . GLN A 1 86 ? 6.208 -11.855 -12.306 1.00 93.88 86 GLN A C 1
ATOM 650 O O . GLN A 1 86 ? 5.459 -11.472 -11.403 1.00 93.88 86 GLN A O 1
ATOM 655 N N . LEU A 1 87 ? 7.493 -11.493 -12.347 1.00 93.69 87 LEU A N 1
ATOM 656 C CA . LEU A 1 87 ? 8.083 -10.583 -11.372 1.00 93.69 87 LEU A CA 1
ATOM 657 C C . LEU A 1 87 ? 7.428 -9.198 -11.440 1.00 93.69 87 LEU A C 1
ATOM 659 O O . LEU A 1 87 ? 7.072 -8.647 -10.399 1.00 93.69 87 LEU A O 1
ATOM 663 N N . ILE A 1 88 ? 7.228 -8.654 -12.643 1.00 94.19 88 ILE A N 1
ATOM 664 C CA . ILE A 1 88 ? 6.555 -7.363 -12.846 1.00 94.19 88 ILE A CA 1
ATOM 665 C C . ILE A 1 88 ? 5.133 -7.403 -12.280 1.00 94.19 88 ILE A C 1
ATOM 667 O O . ILE A 1 88 ? 4.763 -6.510 -11.519 1.00 94.19 88 ILE A O 1
ATOM 671 N N . GLU A 1 89 ? 4.356 -8.445 -12.578 1.00 95.19 89 GLU A N 1
ATOM 672 C CA . GLU A 1 89 ? 2.993 -8.600 -12.053 1.00 95.19 89 GLU A CA 1
ATOM 673 C C . GLU A 1 89 ? 2.965 -8.621 -10.521 1.00 95.19 89 GLU A C 1
ATOM 675 O O . GLU A 1 89 ? 2.110 -7.982 -9.898 1.00 95.19 89 GLU A O 1
ATOM 680 N N . ARG A 1 90 ? 3.924 -9.310 -9.892 1.00 94.31 90 ARG A N 1
ATOM 681 C CA . ARG A 1 90 ? 4.035 -9.340 -8.429 1.00 94.31 90 ARG A CA 1
ATOM 682 C C . ARG A 1 90 ? 4.449 -8.003 -7.837 1.00 94.31 90 ARG A C 1
ATOM 684 O O . ARG A 1 90 ? 3.891 -7.610 -6.820 1.00 94.31 90 ARG A O 1
ATOM 691 N N . ILE A 1 91 ? 5.391 -7.298 -8.454 1.00 94.38 91 ILE A N 1
ATOM 692 C CA . ILE A 1 91 ? 5.795 -5.960 -8.007 1.00 94.38 91 ILE A CA 1
ATOM 693 C C . ILE A 1 91 ? 4.615 -4.989 -8.102 1.00 94.38 91 ILE A C 1
ATOM 695 O O . ILE A 1 91 ? 4.357 -4.244 -7.161 1.00 94.38 91 ILE A O 1
ATOM 699 N N . GLN A 1 92 ? 3.844 -5.047 -9.190 1.00 94.31 92 GLN A N 1
ATOM 700 C CA . GLN A 1 92 ? 2.635 -4.240 -9.352 1.00 94.31 92 GLN A CA 1
ATOM 701 C C . GLN A 1 92 ? 1.549 -4.597 -8.330 1.00 94.31 92 GLN A C 1
ATOM 703 O O . GLN A 1 92 ? 0.861 -3.707 -7.841 1.00 94.31 92 GLN A O 1
ATOM 708 N N . MET A 1 93 ? 1.377 -5.882 -8.005 1.00 93.88 93 MET A N 1
ATOM 709 C CA . MET A 1 93 ? 0.475 -6.319 -6.934 1.00 93.88 93 MET A CA 1
ATOM 710 C C . MET A 1 93 ? 0.885 -5.709 -5.595 1.00 93.88 93 MET A C 1
ATOM 712 O O . MET A 1 93 ? 0.070 -5.060 -4.956 1.00 93.88 93 MET A O 1
ATOM 716 N N . VAL A 1 94 ? 2.159 -5.836 -5.231 1.00 92.75 94 VAL A N 1
ATOM 717 C CA . VAL A 1 94 ? 2.694 -5.305 -3.974 1.00 92.75 94 VAL A CA 1
ATOM 718 C C . VAL A 1 94 ? 2.568 -3.781 -3.893 1.00 92.75 94 VAL A C 1
ATOM 720 O O . VAL A 1 94 ? 2.183 -3.262 -2.851 1.00 92.75 94 VAL A O 1
ATOM 723 N N . ALA A 1 95 ? 2.824 -3.060 -4.989 1.00 92.25 95 ALA A N 1
ATOM 724 C CA . ALA A 1 95 ? 2.616 -1.612 -5.040 1.00 92.25 95 ALA A CA 1
ATOM 725 C C . ALA A 1 95 ? 1.139 -1.229 -4.828 1.00 92.25 95 ALA A C 1
ATOM 727 O O . ALA A 1 95 ? 0.848 -0.281 -4.103 1.00 92.25 95 ALA A O 1
ATOM 728 N N . ARG A 1 96 ? 0.194 -1.978 -5.422 1.00 92.25 96 ARG A N 1
ATOM 729 C CA . ARG A 1 96 ? -1.247 -1.753 -5.210 1.00 92.25 96 ARG A CA 1
ATOM 730 C C . ARG A 1 96 ? -1.666 -2.031 -3.771 1.00 92.25 96 ARG A C 1
ATOM 732 O O . ARG A 1 96 ? -2.442 -1.255 -3.222 1.00 92.25 96 ARG A O 1
ATOM 739 N N . ASP A 1 97 ? -1.158 -3.101 -3.172 1.00 90.50 97 ASP A N 1
ATOM 740 C CA . ASP A 1 97 ? -1.468 -3.450 -1.785 1.00 90.50 97 ASP A CA 1
ATOM 741 C C . ASP A 1 97 ? -0.946 -2.367 -0.829 1.00 90.50 97 ASP A C 1
ATOM 743 O O . ASP A 1 97 ? -1.687 -1.905 0.037 1.00 90.50 97 ASP A O 1
ATOM 747 N N . ALA A 1 98 ? 0.280 -1.877 -1.044 1.00 89.44 98 ALA A N 1
ATOM 748 C CA . ALA A 1 98 ? 0.836 -0.755 -0.287 1.00 89.44 98 ALA A CA 1
ATOM 749 C C . ALA A 1 98 ? -0.013 0.521 -0.436 1.00 89.44 98 ALA A C 1
ATOM 751 O O . ALA A 1 98 ? -0.306 1.185 0.558 1.00 89.44 98 ALA A O 1
ATOM 752 N N . ALA A 1 99 ? -0.479 0.827 -1.651 1.00 89.69 99 ALA A N 1
ATOM 753 C CA . ALA A 1 99 ? -1.351 1.974 -1.896 1.00 89.69 99 ALA A CA 1
ATOM 754 C C . ALA A 1 99 ? -2.707 1.849 -1.179 1.00 89.69 99 ALA A C 1
ATOM 756 O O . ALA A 1 99 ? -3.227 2.842 -0.672 1.00 89.69 99 ALA A O 1
ATOM 757 N N . ILE A 1 100 ? -3.278 0.641 -1.104 1.00 90.00 100 ILE A N 1
ATOM 758 C CA . ILE A 1 100 ? -4.516 0.377 -0.353 1.00 90.00 100 ILE A CA 1
ATOM 759 C C . ILE A 1 100 ? -4.297 0.619 1.140 1.00 90.00 100 ILE A C 1
ATOM 761 O O . ILE A 1 100 ? -5.077 1.347 1.750 1.00 90.00 100 ILE A O 1
ATOM 765 N N . VAL A 1 101 ? -3.225 0.063 1.710 1.00 89.25 101 VAL A N 1
ATOM 766 C CA . VAL A 1 101 ? -2.891 0.240 3.132 1.00 89.25 101 VAL A CA 1
ATOM 767 C C . VAL A 1 101 ? -2.677 1.717 3.453 1.00 89.25 101 VAL A C 1
ATOM 769 O O . VAL A 1 101 ? -3.260 2.227 4.406 1.00 89.25 101 VAL A O 1
ATOM 772 N N . HIS A 1 102 ? -1.921 2.433 2.616 1.00 89.31 102 HIS A N 1
ATOM 773 C CA . HIS A 1 102 ? -1.678 3.861 2.804 1.00 89.31 102 HIS A CA 1
ATOM 774 C C . HIS A 1 102 ? -2.971 4.689 2.744 1.00 89.31 102 HIS A C 1
ATOM 776 O O . HIS A 1 102 ? -3.208 5.533 3.608 1.00 89.31 102 HIS A O 1
ATOM 782 N N . ARG A 1 103 ? -3.838 4.419 1.760 1.00 90.31 103 ARG A N 1
ATOM 783 C CA . ARG A 1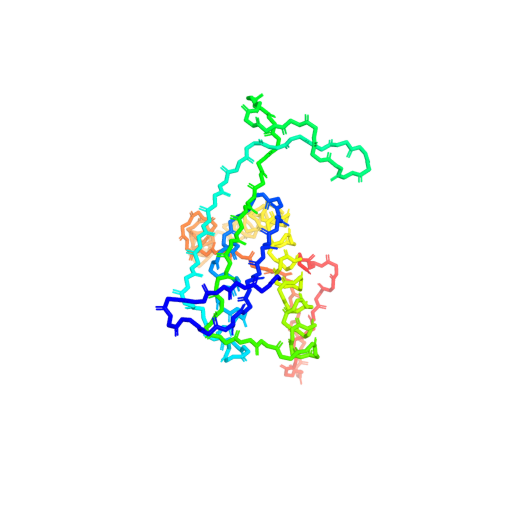 103 ? -5.138 5.090 1.614 1.00 90.31 103 ARG A CA 1
ATOM 784 C C . ARG A 1 103 ? -6.045 4.853 2.823 1.00 90.31 103 ARG A C 1
ATOM 786 O O . ARG A 1 103 ? -6.732 5.773 3.263 1.00 90.31 103 ARG A O 1
ATOM 793 N N . ASP A 1 104 ? -6.061 3.629 3.343 1.00 91.06 104 ASP A N 1
ATOM 794 C CA . ASP A 1 104 ? -6.994 3.214 4.391 1.00 91.06 104 ASP A CA 1
ATOM 795 C C . ASP A 1 104 ? -6.472 3.514 5.812 1.00 91.06 104 ASP A C 1
ATOM 797 O O . ASP A 1 104 ? -7.234 3.403 6.775 1.00 91.06 104 ASP A O 1
ATOM 801 N N . ALA A 1 105 ? -5.218 3.962 5.955 1.00 88.88 105 ALA A N 1
ATOM 802 C CA . ALA A 1 105 ? -4.561 4.222 7.239 1.00 88.88 105 ALA A CA 1
ATOM 803 C C . ALA A 1 105 ? -5.351 5.178 8.151 1.00 88.88 105 ALA A C 1
ATOM 805 O O . ALA A 1 105 ? -5.524 4.904 9.339 1.00 88.88 105 ALA A O 1
ATOM 806 N N . VAL A 1 106 ? -5.898 6.270 7.600 1.00 90.25 106 VAL A N 1
ATOM 807 C CA . VAL A 1 106 ? -6.692 7.240 8.379 1.00 90.25 106 VAL A CA 1
ATOM 808 C C . VAL A 1 106 ? -7.992 6.609 8.877 1.00 90.25 106 VAL A C 1
ATOM 810 O O . VAL A 1 106 ? -8.284 6.653 10.070 1.00 90.25 106 VAL A O 1
ATOM 813 N N . ALA A 1 107 ? -8.741 5.951 7.987 1.00 92.06 107 ALA A N 1
ATOM 814 C CA . ALA A 1 107 ? -9.989 5.280 8.352 1.00 92.06 107 ALA A CA 1
ATOM 815 C C . ALA A 1 107 ? -9.755 4.184 9.406 1.00 92.06 107 ALA A C 1
ATOM 817 O O . ALA A 1 107 ? -10.577 3.971 10.299 1.00 92.06 107 ALA A O 1
ATOM 818 N N . MET A 1 108 ? -8.611 3.507 9.322 1.00 91.81 108 MET A N 1
ATOM 819 C CA . MET A 1 108 ? -8.192 2.495 10.275 1.00 91.81 108 MET A CA 1
ATOM 820 C C . MET A 1 108 ? -7.874 3.083 11.653 1.00 91.81 108 MET A C 1
ATOM 822 O O . MET A 1 108 ? -8.347 2.570 12.670 1.00 91.81 108 MET A O 1
ATOM 826 N N . ALA A 1 109 ? -7.124 4.185 11.689 1.00 91.12 109 ALA A N 1
ATOM 827 C CA . ALA A 1 109 ? -6.787 4.902 12.911 1.00 91.12 109 ALA A CA 1
ATOM 828 C C . ALA A 1 109 ? -8.043 5.454 13.609 1.00 91.12 109 ALA A C 1
ATOM 830 O O . ALA A 1 109 ? -8.203 5.294 14.823 1.00 91.12 109 ALA A O 1
ATOM 831 N N . ASP A 1 110 ? -8.979 6.018 12.842 1.00 92.44 110 ASP A N 1
ATOM 832 C CA . ASP A 1 110 ? -10.274 6.484 13.347 1.00 92.44 110 ASP A CA 1
ATOM 833 C C . ASP A 1 110 ? -11.088 5.331 13.937 1.00 92.44 110 ASP A C 1
ATOM 835 O O . ASP A 1 110 ? -11.703 5.456 15.003 1.00 92.44 110 ASP A O 1
ATOM 839 N N . ARG A 1 111 ? -11.061 4.165 13.279 1.00 92.81 111 ARG A N 1
ATOM 840 C CA . ARG A 1 111 ? -11.747 2.972 13.770 1.00 92.81 111 ARG A CA 1
ATOM 841 C C . ARG A 1 111 ? -11.146 2.467 15.077 1.00 92.81 111 ARG A C 1
ATOM 843 O O . ARG A 1 111 ? -11.913 2.138 15.981 1.00 92.81 111 ARG A O 1
ATOM 850 N N . MET A 1 112 ? -9.820 2.444 15.214 1.00 92.81 112 MET A N 1
ATOM 851 C CA . MET A 1 112 ? -9.157 2.094 16.477 1.00 92.81 112 MET A CA 1
ATOM 852 C C . MET A 1 112 ? -9.573 3.039 17.607 1.00 92.81 112 MET A C 1
ATOM 854 O O . MET A 1 112 ? -9.961 2.568 18.676 1.00 92.81 112 MET A O 1
ATOM 858 N N . THR A 1 113 ? -9.593 4.352 17.355 1.00 93.94 113 THR A N 1
ATOM 859 C CA . THR A 1 113 ? -10.049 5.349 18.336 1.00 93.94 113 THR A CA 1
ATOM 860 C C . THR A 1 113 ? -11.518 5.143 18.720 1.00 93.94 113 THR A C 1
ATOM 862 O O . THR A 1 113 ? -11.857 5.180 19.903 1.00 93.94 113 THR A O 1
ATOM 865 N N . ALA A 1 114 ? -12.397 4.857 17.756 1.00 94.06 114 ALA A N 1
ATOM 866 C CA . ALA A 1 114 ? -13.807 4.587 18.035 1.00 94.06 114 ALA A CA 1
ATOM 867 C C . ALA A 1 114 ? -14.003 3.329 18.903 1.00 94.06 114 ALA A C 1
ATOM 869 O O . ALA A 1 114 ? -14.807 3.338 19.838 1.00 94.06 114 ALA A O 1
ATOM 870 N N . VAL A 1 115 ? -13.256 2.254 18.627 1.00 93.38 115 VAL A N 1
ATOM 871 C CA . VAL A 1 115 ? -13.312 1.012 19.416 1.00 93.38 115 VAL A CA 1
ATOM 872 C C . VAL A 1 115 ? -12.742 1.227 20.820 1.00 93.38 115 VAL A C 1
ATOM 874 O O . VAL A 1 115 ? -13.340 0.759 21.789 1.00 93.38 115 VAL A O 1
ATOM 877 N N . ALA A 1 116 ? -11.645 1.976 20.950 1.00 94.38 116 ALA A N 1
ATOM 878 C CA . ALA A 1 116 ? -11.062 2.340 22.239 1.00 94.38 116 ALA A CA 1
ATOM 879 C C . ALA A 1 116 ? -12.057 3.123 23.110 1.00 94.38 116 ALA A C 1
ATOM 881 O O . ALA A 1 116 ? -12.282 2.772 24.268 1.00 94.38 116 ALA A O 1
ATOM 882 N N . ALA A 1 117 ? -12.727 4.128 22.536 1.00 94.94 117 ALA A N 1
ATOM 883 C CA . ALA A 1 117 ? -13.744 4.909 23.234 1.00 94.94 117 ALA A CA 1
ATOM 884 C C . ALA A 1 117 ? -14.936 4.042 23.683 1.00 94.94 117 ALA A C 1
ATOM 886 O O . ALA A 1 117 ? -15.391 4.156 24.822 1.00 94.94 117 ALA A O 1
ATOM 887 N N . ALA A 1 118 ? -15.412 3.138 22.820 1.00 94.19 118 ALA A N 1
ATOM 888 C CA . ALA A 1 118 ? -16.494 2.212 23.155 1.00 94.19 118 ALA A CA 1
ATOM 889 C C . ALA A 1 118 ? -16.108 1.227 24.275 1.00 94.19 118 ALA A C 1
ATOM 891 O O . ALA A 1 118 ? -16.943 0.908 25.122 1.00 94.19 118 ALA A O 1
ATOM 892 N N . ALA A 1 119 ? -14.854 0.764 24.311 1.00 93.25 119 ALA A N 1
ATOM 893 C CA . ALA A 1 119 ? -14.344 -0.091 25.382 1.00 93.25 119 ALA A CA 1
ATOM 894 C C . ALA A 1 119 ? -14.239 0.669 26.715 1.00 93.25 119 ALA A C 1
ATOM 896 O O . ALA A 1 119 ? -14.730 0.190 27.739 1.00 93.25 119 ALA A O 1
ATOM 897 N N . ALA A 1 120 ? -13.682 1.883 26.700 1.00 94.12 120 ALA A N 1
ATOM 898 C CA . ALA A 1 120 ? -13.554 2.725 27.889 1.00 94.12 120 ALA A CA 1
ATOM 899 C C . ALA A 1 120 ? -14.917 3.113 28.492 1.00 94.12 120 ALA A C 1
ATOM 901 O O . ALA A 1 120 ? -15.067 3.147 29.716 1.00 94.12 120 ALA A O 1
ATOM 902 N N . ALA A 1 121 ? -15.931 3.348 27.648 1.00 94.88 121 ALA A N 1
ATOM 903 C CA . ALA A 1 121 ? -17.286 3.709 28.070 1.00 94.88 121 ALA A CA 1
ATOM 904 C C . AL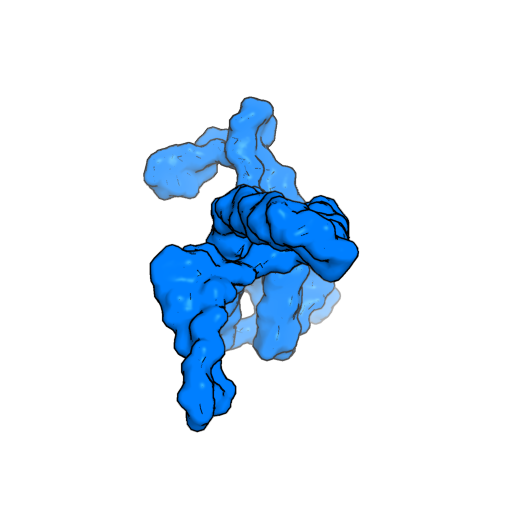A A 1 121 ? -17.986 2.631 28.920 1.00 94.88 121 ALA A C 1
ATOM 906 O O . ALA A 1 121 ? -18.931 2.942 29.641 1.00 94.88 121 ALA A O 1
ATOM 907 N N . GLN A 1 122 ? -17.512 1.380 28.888 1.00 92.38 122 GLN A N 1
ATOM 908 C CA . GLN A 1 122 ? -18.023 0.315 29.757 1.00 92.38 122 GLN A CA 1
ATOM 909 C C . GLN A 1 122 ? -17.663 0.534 31.235 1.00 92.38 122 GLN A C 1
ATOM 911 O O . GLN A 1 122 ? -18.242 -0.112 32.105 1.00 92.38 122 GLN A O 1
ATOM 916 N N . GLY A 1 123 ? -16.697 1.413 31.534 1.00 90.62 123 GLY A N 1
ATOM 917 C CA . GLY A 1 123 ? -16.295 1.747 32.903 1.00 90.62 123 GLY A CA 1
ATOM 918 C C . GLY A 1 123 ? -15.607 0.606 33.661 1.00 90.62 123 GLY A C 1
ATOM 919 O O . GLY A 1 123 ? -15.439 0.695 34.875 1.00 90.62 123 GLY A O 1
ATOM 920 N N . THR A 1 124 ? -15.214 -0.469 32.973 1.00 94.38 124 THR A N 1
ATOM 921 C CA . THR A 1 124 ? -14.512 -1.611 33.572 1.00 94.38 124 THR A CA 1
ATOM 922 C C . THR A 1 124 ? -12.992 -1.425 33.481 1.00 94.38 124 THR A C 1
ATOM 924 O O . THR A 1 124 ? -12.513 -0.800 32.531 1.00 94.38 124 THR A O 1
ATOM 927 N N . PRO A 1 125 ? -12.198 -1.998 34.409 1.00 93.38 125 PRO A N 1
ATOM 928 C CA . PRO A 1 125 ? -10.736 -1.974 34.305 1.00 93.38 125 PRO A CA 1
ATOM 929 C C . PRO A 1 125 ? -10.227 -2.561 32.980 1.00 93.38 125 PRO A C 1
ATOM 931 O O . PRO A 1 125 ? -9.377 -1.968 32.326 1.00 93.38 125 PRO A O 1
ATOM 934 N N . SER A 1 126 ? -10.827 -3.667 32.529 1.00 93.88 126 SER A N 1
ATOM 935 C CA . SER A 1 126 ? -10.484 -4.294 31.247 1.00 93.88 126 SER A CA 1
ATOM 936 C C . SER A 1 126 ? -10.796 -3.388 30.047 1.00 93.88 126 SER A C 1
ATOM 938 O O . SER A 1 126 ? -10.008 -3.326 29.109 1.00 93.88 126 SER A O 1
ATOM 940 N N . GLY A 1 127 ? -11.898 -2.630 30.082 1.00 93.69 127 GLY A N 1
ATOM 941 C CA . GLY A 1 127 ? -12.223 -1.657 29.035 1.00 93.69 127 GLY A CA 1
ATOM 942 C C . GLY A 1 127 ? -11.200 -0.521 28.935 1.00 93.69 127 GLY A C 1
ATOM 943 O O . GLY A 1 127 ? -10.857 -0.101 27.832 1.00 93.69 127 GLY A O 1
ATOM 944 N N . GLN A 1 128 ? -10.666 -0.067 30.074 1.00 94.31 128 GLN A N 1
ATOM 945 C CA . GLN A 1 128 ? -9.598 0.939 30.119 1.00 94.31 128 GLN A CA 1
ATOM 946 C C . GLN A 1 128 ? -8.266 0.393 29.585 1.00 94.31 128 GLN A C 1
ATOM 948 O O . GLN A 1 128 ? -7.588 1.080 28.826 1.00 94.31 128 GLN A O 1
ATOM 953 N N . GLU A 1 129 ? -7.912 -0.853 29.914 1.00 95.50 129 GLU A N 1
ATOM 954 C CA . GLU A 1 129 ? -6.721 -1.517 29.361 1.00 95.50 129 GLU A CA 1
ATOM 955 C C . GLU A 1 129 ? -6.808 -1.679 27.839 1.00 95.50 129 GLU A C 1
ATOM 957 O O . GLU A 1 129 ? -5.852 -1.372 27.130 1.00 95.50 129 GLU A O 1
ATOM 962 N N . VAL A 1 130 ? -7.967 -2.104 27.321 1.00 94.88 130 VAL A N 1
ATOM 963 C CA . VAL A 1 130 ? -8.209 -2.223 25.874 1.00 94.88 130 VAL A CA 1
ATOM 964 C C . VAL A 1 130 ? -8.068 -0.864 25.191 1.00 94.88 130 VAL A C 1
ATOM 966 O O . VAL A 1 130 ? -7.432 -0.770 24.142 1.00 94.88 130 VAL A O 1
ATOM 969 N N . ALA A 1 131 ? -8.626 0.195 25.783 1.00 94.94 131 ALA A N 1
ATOM 970 C CA . ALA A 1 131 ? -8.509 1.544 25.243 1.00 94.94 131 ALA A CA 1
ATOM 971 C C . ALA A 1 131 ? -7.051 2.029 25.215 1.00 94.94 131 ALA A C 1
ATOM 973 O O . ALA A 1 131 ? -6.597 2.529 24.188 1.00 94.94 131 ALA A O 1
ATOM 974 N N . ALA A 1 132 ? -6.302 1.820 26.303 1.00 94.00 132 ALA A N 1
ATOM 975 C CA . ALA A 1 132 ? -4.886 2.170 26.379 1.00 94.00 132 ALA A CA 1
ATOM 976 C C . ALA A 1 132 ? -4.042 1.387 25.358 1.00 94.00 132 ALA A C 1
ATOM 978 O O . ALA A 1 132 ? -3.184 1.964 24.692 1.00 94.00 132 ALA A O 1
ATOM 979 N N . PHE A 1 133 ? -4.315 0.089 25.191 1.00 94.12 133 PHE A N 1
ATOM 980 C CA . PHE A 1 133 ? -3.643 -0.737 24.193 1.00 94.12 133 PHE A CA 1
ATOM 981 C C . PHE A 1 133 ? -3.919 -0.254 22.768 1.00 94.12 133 PHE A C 1
ATOM 983 O O . PHE A 1 133 ? -2.988 -0.159 21.976 1.00 94.12 133 PHE A O 1
ATOM 990 N N . LEU A 1 134 ? -5.173 0.061 22.431 1.00 93.69 134 LEU A N 1
ATOM 991 C CA . LEU A 1 134 ? -5.533 0.525 21.089 1.00 93.69 134 LEU A CA 1
ATOM 992 C C . LEU A 1 134 ? -4.951 1.906 20.772 1.00 93.69 134 LEU A C 1
ATOM 994 O O . LEU A 1 134 ? -4.541 2.139 19.638 1.00 93.69 134 LEU A O 1
ATOM 998 N N . GLU A 1 135 ? -4.862 2.796 21.761 1.00 92.06 135 GLU A N 1
ATOM 999 C CA . GLU A 1 135 ? -4.203 4.093 21.586 1.00 92.06 135 GLU A CA 1
ATOM 1000 C C . GLU A 1 135 ? -2.692 3.929 21.361 1.00 92.06 135 GLU A C 1
ATOM 1002 O O . GLU A 1 135 ? -2.122 4.563 20.475 1.00 92.06 135 GLU A O 1
ATOM 1007 N N . TRP A 1 136 ? -2.037 3.023 22.094 1.00 93.69 136 TRP A N 1
ATOM 1008 C CA . TRP A 1 136 ? -0.637 2.678 21.833 1.00 93.69 136 TRP A CA 1
ATOM 1009 C C . TRP A 1 136 ? -0.451 2.012 20.459 1.00 93.69 136 TRP A C 1
ATOM 1011 O O . TRP A 1 136 ? 0.450 2.378 19.702 1.00 93.69 136 TRP A O 1
ATOM 1021 N N . ALA A 1 137 ? -1.328 1.070 20.103 1.00 91.69 137 ALA A N 1
ATOM 1022 C CA . ALA A 1 137 ? -1.294 0.345 18.835 1.00 91.69 137 ALA A CA 1
ATOM 1023 C C . ALA A 1 137 ? -1.393 1.287 17.631 1.00 91.69 137 ALA A C 1
ATOM 1025 O O . ALA A 1 137 ? -0.657 1.105 16.667 1.00 91.69 137 ALA A O 1
ATOM 1026 N N . LYS A 1 138 ? -2.263 2.299 17.716 1.00 88.25 138 LYS A N 1
ATOM 1027 C CA . LYS A 1 138 ? -2.459 3.327 16.689 1.00 88.25 138 LYS A CA 1
ATOM 1028 C C . LYS A 1 138 ? -1.222 4.205 16.469 1.00 88.25 138 LYS A C 1
ATOM 1030 O O . LYS A 1 138 ? -0.975 4.609 15.339 1.00 88.25 138 LYS A O 1
ATOM 1035 N N . ASN A 1 139 ? -0.503 4.553 17.536 1.00 85.31 139 ASN A N 1
ATOM 1036 C CA . ASN A 1 139 ? 0.543 5.580 17.479 1.00 85.31 139 ASN A CA 1
ATOM 1037 C C . ASN A 1 139 ? 1.958 5.007 17.310 1.00 85.31 139 ASN A C 1
ATOM 1039 O O . ASN A 1 139 ? 2.796 5.635 16.669 1.00 85.31 139 ASN A O 1
ATOM 1043 N N . GLU A 1 140 ? 2.242 3.843 17.898 1.00 79.56 140 GLU A N 1
ATOM 1044 C CA . GLU A 1 140 ? 3.607 3.297 17.965 1.00 79.56 140 GLU A CA 1
ATOM 1045 C C . GLU A 1 140 ? 3.676 1.790 17.694 1.00 79.56 140 GLU A C 1
ATOM 1047 O O . GLU A 1 140 ? 4.710 1.284 17.259 1.00 79.56 140 GLU A O 1
ATOM 1052 N N . GLY A 1 141 ? 2.603 1.056 17.993 1.00 76.94 141 GLY A N 1
ATOM 1053 C CA . GLY A 1 141 ? 2.668 -0.400 18.080 1.00 76.94 141 GLY A CA 1
ATOM 1054 C C . GLY A 1 141 ? 2.520 -1.139 16.755 1.00 76.94 141 GLY A C 1
ATOM 1055 O O . GLY A 1 141 ? 3.156 -2.178 16.568 1.00 76.94 141 GLY A O 1
ATOM 1056 N N . PHE A 1 142 ? 1.666 -0.648 15.853 1.00 83.25 142 PHE A N 1
ATOM 1057 C CA . PHE A 1 142 ? 1.278 -1.395 14.660 1.00 83.25 142 PHE A CA 1
ATOM 1058 C C . PHE A 1 142 ? 1.033 -0.508 13.443 1.00 83.25 142 PHE A C 1
ATOM 1060 O O . PHE A 1 142 ? 0.466 0.573 13.545 1.00 83.25 142 PHE A O 1
ATOM 1067 N N . GLU A 1 143 ? 1.359 -1.055 12.272 1.00 82.94 143 GLU A N 1
ATOM 1068 C CA . GLU A 1 143 ? 0.831 -0.596 10.991 1.00 82.94 143 GLU A CA 1
ATOM 1069 C C . GLU A 1 143 ? -0.352 -1.508 10.630 1.00 82.94 143 GLU A C 1
ATOM 1071 O O . GLU A 1 143 ? -0.150 -2.708 10.410 1.00 82.94 143 GLU A O 1
ATOM 1076 N N . PRO A 1 144 ? -1.598 -1.017 10.645 1.00 84.38 144 PRO A N 1
ATOM 1077 C CA . PRO A 1 144 ? -2.759 -1.859 10.411 1.00 84.38 144 PRO A CA 1
ATOM 1078 C C . PRO A 1 144 ? -3.085 -1.991 8.917 1.00 84.38 144 PRO A C 1
ATOM 1080 O O . PRO A 1 144 ? -3.300 -1.014 8.213 1.00 84.38 144 PRO A O 1
ATOM 1083 N N . PHE A 1 145 ? -3.192 -3.234 8.443 1.00 86.75 145 PHE A N 1
ATOM 1084 C CA . PHE A 1 145 ? -3.426 -3.548 7.024 1.00 86.75 145 PHE A CA 1
ATOM 1085 C C . PHE A 1 145 ? -4.901 -3.822 6.707 1.00 86.75 145 PHE A C 1
ATOM 1087 O O . PHE A 1 145 ? -5.280 -3.957 5.547 1.00 86.75 145 PHE A O 1
ATOM 1094 N N . GLY A 1 146 ? -5.736 -3.972 7.734 1.00 88.25 146 GLY A N 1
ATOM 1095 C CA . GLY A 1 146 ? -7.136 -4.313 7.560 1.00 88.25 146 GLY A CA 1
ATOM 1096 C C . GLY A 1 146 ? -7.861 -4.491 8.887 1.00 88.25 146 GLY A C 1
ATOM 1097 O O . GLY A 1 146 ? -7.253 -4.743 9.928 1.00 88.25 146 GLY A O 1
ATOM 1098 N N . TYR A 1 147 ? -9.182 -4.377 8.835 1.00 89.75 147 TYR A N 1
ATOM 1099 C CA . TYR A 1 147 ? -10.064 -4.513 9.985 1.00 89.75 147 TYR A CA 1
ATOM 1100 C C . TYR A 1 147 ? -11.387 -5.146 9.572 1.00 89.75 147 TYR A C 1
ATOM 1102 O O . TYR A 1 147 ? -11.879 -4.918 8.468 1.00 89.75 147 TYR A O 1
ATOM 1110 N N . ALA A 1 148 ? -11.969 -5.948 10.463 1.00 91.69 148 ALA A N 1
ATOM 1111 C CA . ALA A 1 148 ? -13.343 -6.416 10.356 1.00 91.69 148 ALA A CA 1
ATOM 1112 C C . ALA A 1 148 ? -13.865 -6.885 11.716 1.00 91.69 148 ALA A C 1
ATOM 1114 O O . ALA A 1 148 ? -13.124 -7.469 12.510 1.00 91.69 148 ALA A O 1
ATOM 1115 N N . TYR A 1 149 ? -15.159 -6.689 11.945 1.00 89.75 149 TYR A N 1
ATOM 1116 C CA . TYR A 1 149 ? -15.882 -7.338 13.024 1.00 89.7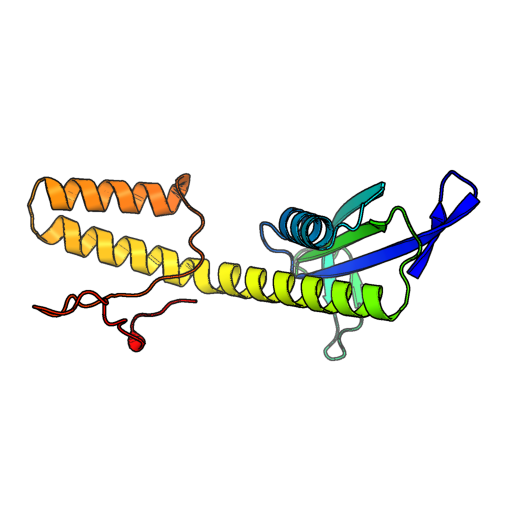5 149 TYR A CA 1
ATOM 1117 C C . TYR A 1 149 ? -16.229 -8.779 12.675 1.00 89.75 149 TYR A C 1
ATOM 1119 O O . TYR A 1 149 ? -16.445 -9.147 11.517 1.00 89.75 149 TYR A O 1
ATOM 1127 N N . TYR A 1 150 ? -16.311 -9.578 13.730 1.00 91.00 150 TYR A N 1
ATOM 1128 C CA . TYR A 1 150 ? -16.692 -10.973 13.673 1.00 91.00 150 TYR A CA 1
ATOM 1129 C C . TYR A 1 150 ? -17.732 -11.257 14.753 1.00 91.00 150 TYR A C 1
ATOM 1131 O O . TYR A 1 150 ? -17.550 -10.889 15.914 1.00 91.00 150 TYR A O 1
ATOM 1139 N N . PHE A 1 151 ? -18.805 -11.938 14.373 1.00 90.06 151 PHE A N 1
ATOM 1140 C CA . PHE A 1 151 ? -19.832 -12.418 15.280 1.00 90.06 151 PHE A CA 1
ATOM 1141 C C . PHE A 1 151 ? -19.541 -13.860 15.687 1.00 90.06 151 PHE A C 1
ATOM 1143 O O . PHE A 1 151 ? -19.283 -14.733 14.852 1.00 90.06 151 PHE A O 1
ATOM 1150 N N . VAL A 1 152 ? -19.624 -14.116 16.990 1.00 91.44 152 VAL A N 1
ATOM 1151 C CA . VAL A 1 152 ? -19.569 -15.468 17.546 1.00 91.44 152 VAL A CA 1
ATOM 1152 C C . VAL A 1 152 ? -20.973 -16.064 17.496 1.00 91.44 152 VAL A C 1
ATOM 1154 O O . VAL A 1 152 ? -21.900 -15.520 18.097 1.00 91.44 152 VAL A O 1
ATOM 1157 N N . LYS A 1 153 ? -21.138 -17.197 16.807 1.00 89.88 153 LYS A N 1
ATOM 1158 C CA . LYS A 1 153 ? -22.401 -17.947 16.781 1.00 89.88 153 LYS A CA 1
ATOM 1159 C C . LYS A 1 153 ? -22.352 -19.109 17.781 1.00 89.88 153 LYS A C 1
ATOM 1161 O O . LYS A 1 153 ? -21.451 -19.942 17.682 1.00 89.88 153 LYS A O 1
ATOM 1166 N N . PRO A 1 154 ? -23.308 -19.218 18.725 1.00 87.88 154 PRO A N 1
ATOM 1167 C CA . PRO A 1 154 ? -23.364 -20.347 19.650 1.00 87.88 154 PRO A CA 1
ATOM 1168 C C . PRO A 1 154 ? -23.385 -21.690 18.908 1.00 87.88 154 PRO A C 1
ATOM 1170 O O . PRO A 1 154 ? -24.174 -21.884 17.988 1.00 87.88 154 PRO A O 1
ATOM 1173 N N . GLY A 1 155 ? -22.513 -22.619 19.305 1.00 90.25 155 GLY A N 1
ATOM 1174 C CA . GLY A 1 155 ? -22.429 -23.958 18.709 1.00 90.25 155 GLY A CA 1
ATOM 1175 C C . GLY A 1 155 ? -21.705 -24.037 17.358 1.00 90.25 155 GLY A C 1
ATOM 1176 O O . GLY A 1 155 ? -21.520 -25.140 16.848 1.00 90.25 155 GLY A O 1
ATOM 1177 N N . VAL A 1 156 ? -21.248 -22.912 16.800 1.00 90.38 156 VAL A N 1
ATOM 1178 C CA . VAL A 1 156 ? -20.469 -22.864 15.555 1.00 90.38 156 VAL A CA 1
ATOM 1179 C C . VAL A 1 156 ? -19.023 -22.502 15.889 1.00 90.38 156 VAL A C 1
ATOM 1181 O O . VAL A 1 156 ? -18.765 -21.585 16.663 1.00 90.38 156 VAL A O 1
ATOM 1184 N N . ARG A 1 157 ? -18.061 -23.245 15.329 1.00 87.50 157 ARG A N 1
ATOM 1185 C CA . ARG A 1 157 ? -16.625 -22.970 15.527 1.00 87.50 157 ARG A CA 1
ATOM 1186 C C . ARG A 1 157 ? -16.117 -21.799 14.693 1.00 87.50 157 ARG A C 1
ATOM 1188 O O . ARG A 1 157 ? -15.129 -21.175 15.061 1.00 87.50 157 ARG A O 1
ATOM 1195 N N . GLU A 1 158 ? -16.763 -21.543 13.566 1.00 89.44 158 GLU A N 1
ATOM 1196 C CA . GLU A 1 158 ? -16.394 -20.473 12.652 1.00 89.44 158 GLU A CA 1
ATOM 1197 C C . GLU A 1 158 ? -17.038 -19.153 13.066 1.00 89.44 158 GLU A C 1
ATOM 1199 O O . GLU A 1 158 ? -18.213 -19.089 13.434 1.00 89.44 158 GLU A O 1
ATOM 1204 N N . LEU A 1 159 ? -16.237 -18.095 12.994 1.00 90.38 159 LEU A N 1
ATOM 1205 C CA . LEU A 1 159 ? -16.684 -16.732 13.204 1.00 90.38 159 LEU A CA 1
ATOM 1206 C C . LEU A 1 159 ? -17.343 -16.206 11.928 1.00 90.38 159 LEU A C 1
ATOM 1208 O O . LEU A 1 159 ? -16.786 -16.340 10.839 1.00 90.38 159 LEU A O 1
ATOM 1212 N N . GLU A 1 160 ? -18.500 -15.561 12.057 1.00 90.50 160 GLU A N 1
ATOM 1213 C CA . GLU A 1 160 ? -19.133 -14.892 10.921 1.00 90.50 160 GLU A CA 1
ATOM 1214 C C . GLU A 1 160 ? -18.586 -13.474 10.790 1.00 90.50 160 GLU A C 1
ATOM 1216 O O . GLU A 1 160 ? -18.710 -12.670 11.709 1.00 90.50 160 GLU A O 1
ATOM 1221 N N . ARG A 1 161 ? -17.985 -13.155 9.644 1.00 90.19 161 ARG A N 1
ATOM 1222 C CA . ARG A 1 161 ? -17.459 -11.815 9.378 1.00 90.19 161 ARG A CA 1
ATOM 1223 C C . ARG A 1 161 ? -18.589 -10.840 9.049 1.00 90.19 161 ARG A C 1
ATOM 1225 O O . ARG A 1 161 ? -19.388 -11.094 8.151 1.00 90.19 161 ARG A O 1
ATOM 1232 N N . ASP A 1 162 ? -18.582 -9.682 9.696 1.00 91.25 162 ASP A N 1
ATOM 1233 C CA . ASP A 1 162 ? -19.444 -8.553 9.356 1.00 91.25 162 ASP A CA 1
ATOM 1234 C C . ASP A 1 162 ? -18.873 -7.809 8.140 1.00 91.25 162 ASP A C 1
ATOM 1236 O O . ASP A 1 162 ? -17.969 -6.980 8.263 1.00 91.25 162 ASP A O 1
ATOM 1240 N N . ILE A 1 163 ? -19.349 -8.139 6.938 1.00 87.81 163 ILE A N 1
ATOM 1241 C CA . ILE A 1 163 ? -18.810 -7.596 5.679 1.00 87.81 163 ILE A CA 1
ATOM 1242 C C . ILE A 1 163 ? -18.872 -6.052 5.633 1.00 87.81 163 ILE A C 1
ATOM 1244 O O . ILE A 1 163 ? -17.856 -5.455 5.272 1.00 87.81 163 ILE A O 1
ATOM 1248 N N . PRO A 1 164 ? -19.984 -5.388 6.019 1.00 90.62 164 PRO A N 1
ATOM 1249 C CA . PRO A 1 164 ? -20.058 -3.927 6.108 1.00 90.62 164 PRO A CA 1
ATOM 1250 C C . PRO A 1 164 ? -19.006 -3.260 6.999 1.00 90.62 164 PRO A C 1
ATOM 1252 O O . PRO A 1 164 ? -18.681 -2.098 6.781 1.00 90.62 164 PRO A O 1
ATOM 1255 N N . SER A 1 165 ? -18.469 -3.964 7.999 1.00 86.31 165 SER A N 1
ATOM 1256 C CA . SER A 1 165 ? -17.492 -3.390 8.932 1.00 86.31 165 SER A CA 1
ATOM 1257 C C . SER A 1 165 ? -16.068 -3.296 8.383 1.00 86.31 165 SER A C 1
ATOM 1259 O O . SER A 1 165 ? -15.192 -2.777 9.080 1.00 86.31 165 SER A O 1
ATOM 1261 N N . ARG A 1 166 ? -15.811 -3.856 7.193 1.00 88.44 166 ARG A N 1
ATOM 1262 C CA . ARG A 1 166 ? -14.450 -4.046 6.698 1.00 88.44 166 ARG A CA 1
ATOM 1263 C C . ARG A 1 166 ? -13.785 -2.737 6.280 1.00 88.44 166 ARG A C 1
ATOM 1265 O O . ARG A 1 166 ? -14.395 -1.907 5.613 1.00 88.44 166 ARG A O 1
ATOM 1272 N N . ILE A 1 167 ? -12.506 -2.627 6.606 1.00 86.88 167 ILE A N 1
ATOM 1273 C CA . ILE A 1 167 ? -11.577 -1.641 6.051 1.00 86.88 167 ILE A CA 1
ATOM 1274 C C . ILE A 1 167 ? -10.391 -2.455 5.517 1.00 86.88 167 ILE A C 1
ATOM 1276 O O . ILE A 1 167 ? -9.934 -3.361 6.225 1.00 86.88 167 ILE A O 1
ATOM 1280 N N . GLY A 1 168 ? -9.951 -2.188 4.283 1.00 77.38 168 GLY A N 1
ATOM 1281 C CA . GLY A 1 168 ? -9.099 -3.094 3.497 1.00 77.38 168 GLY A CA 1
ATOM 1282 C C . GLY A 1 168 ? -9.873 -4.033 2.567 1.00 77.38 168 GLY A C 1
ATOM 1283 O O . GLY A 1 168 ? -10.880 -4.667 2.987 1.00 77.38 168 GLY A O 1
#

Secondary structure (DSSP, 8-state):
-EEE-TTS-EEEEEEEEEE--TTHHHHHHHHHHHTTPPEEEEEEEEEEEEE-TTS-EEEES-TTPPEEEEEEEEESS---HHHHHHHHHHHHHHHHHHHHHHHHHHHHHHHHHHHHHHHHTT--HHHHHHHHHHHHIIIII-----B--EEPPTT-SSPEE-GGG-B-

Organism: Ricinus communis (NCBI:txid3988)

Radius of gyration: 21.86 Å; chains: 1; bounding box: 55×47×55 Å

Foldseek 3Di:
DWDQDPVRDIFDKDKDKAFDAPPLQVLLVVLCVVLVWDFPDKDKDKWQFDADPVRHTPDTRDPPHGIMIIIMTTTPHHDDPVSVVVSVVSSVVSSVLRVLLRVLLVVVLVVLQVQLVVLVVVVDPVSPVSNVVSVCCSPPNDSDSKDWDWDDDPPDPDTHTPPVRIRD

Sequence (168 aa):
MRYTDGRCGMSTALLILNEDMPYLVDSFVMALRRQRVVASGVMNAVLPVRRDEAGRVVAVGEAGAPLESYVLCLLAEDLPQDELSQLIERIQMVARDAAIVHRDAVAMADRMTAVAAAAAAQGTPSGQEVAAFLEWAKNEGFEPFGYAYYFVKPGVRELERDIPSRIG

pLDDT: mean 90.82, std 4.84, range [63.06, 96.12]

InterPro domains:
  IPR007780 NAD-glutamate dehydrogenase, bacteria [PTHR43403] (11-154)
  IPR024727 NAD-glutamate dehydrogenase, N-terminal ACT1 domain [PF21075] (11-89)